Protein AF-A0A645G0B1-F1 (afdb_monomer)

Secondary structure (DSSP, 8-state):
--EE-THHHH-TTHHHH-TTTS-SEE---S-GGGGTTS--HHHHHHT-

Foldseek 3Di:
DADAPCVCVVVVCVCVVPVPVDDGDDDDDPDPVVCVPPDDPVRVVVVD

Radius of gyration: 13.84 Å; Cα contacts (8 Å, |Δi|>4): 31; chains: 1; bounding box: 33×17×32 Å

Organism: NCBI:txid1076179

InterPro domains:
  IPR002930 Glycine cleavage system H-protein [PTHR11715] (2-46)
  IPR011053 Single hybrid motif [SSF51230] (2-47)
  IPR033753 Glycine cleavage system H-protein/Simiate [PF01597] (2-46)

pLDDT: mean 96.65, std 2.2, range [84.69, 98.19]

Mean predicted aligned error: 2.66 Å

Solvent-accessible surface area (backbone atoms only — not comparable to full-atom values): 3207 Å² total; per-residue (Å²): 122,74,47,66,46,67,64,46,77,83,44,58,62,50,40,76,78,37,57,86,83,40,64,66,70,45,68,75,81,90,52,78,73,74,58,70,82,56,76,52,76,67,60,48,63,75,74,110

Structure (mmCIF, N/CA/C/O backbone):
data_AF-A0A645G0B1-F1
#
_entry.id   AF-A0A645G0B1-F1
#
loop_
_atom_site.group_PDB
_atom_site.id
_atom_site.type_symbol
_atom_site.label_atom_id
_atom_site.label_alt_id
_atom_site.label_comp_id
_atom_site.label_asym_id
_atom_site.label_entity_id
_atom_site.label_seq_id
_atom_site.pdbx_PDB_ins_code
_atom_site.Cartn_x
_atom_site.Cartn_y
_atom_site.Cartn_z
_atom_site.occupancy
_atom_site.B_iso_or_equiv
_atom_site.auth_seq_id
_atom_site.aut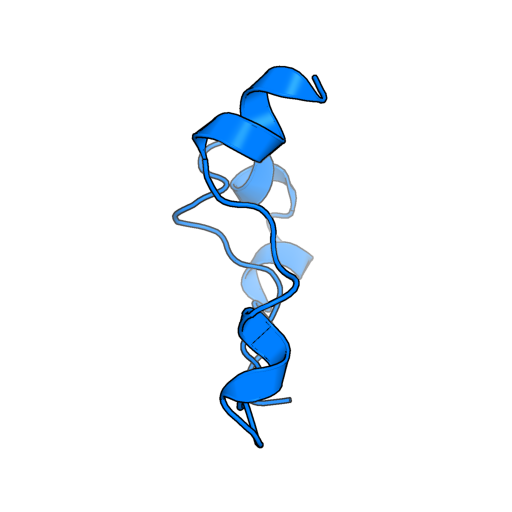h_comp_id
_atom_site.auth_asym_id
_atom_site.auth_atom_id
_atom_site.pdbx_PDB_model_num
ATOM 1 N N . MET A 1 1 ? 9.713 0.784 9.554 1.00 84.69 1 MET A N 1
ATOM 2 C CA . MET A 1 1 ? 9.886 0.268 8.181 1.00 84.69 1 MET A CA 1
ATOM 3 C C . MET A 1 1 ? 10.443 -1.141 8.282 1.00 84.69 1 MET A C 1
ATOM 5 O O . MET A 1 1 ? 11.303 -1.342 9.130 1.00 84.69 1 MET A O 1
ATOM 9 N N . LEU A 1 2 ? 9.901 -2.099 7.530 1.00 95.81 2 LEU A N 1
ATOM 10 C CA . LEU A 1 2 ? 10.356 -3.495 7.535 1.00 95.81 2 LEU A CA 1
ATOM 11 C C . LEU A 1 2 ? 11.163 -3.825 6.279 1.00 95.81 2 LEU A C 1
ATOM 13 O O . LEU A 1 2 ? 12.189 -4.482 6.385 1.00 95.81 2 LEU A O 1
ATOM 17 N N . GLU A 1 3 ? 10.705 -3.357 5.119 1.00 97.94 3 GLU A N 1
ATOM 18 C CA . GLU A 1 3 ? 11.284 -3.704 3.819 1.00 97.94 3 GLU A CA 1
ATOM 19 C C . GLU A 1 3 ? 10.953 -2.608 2.795 1.00 97.94 3 GLU A C 1
ATOM 21 O O . GLU A 1 3 ? 9.888 -1.983 2.891 1.00 97.94 3 GLU A O 1
ATOM 26 N N . ILE A 1 4 ? 11.844 -2.399 1.82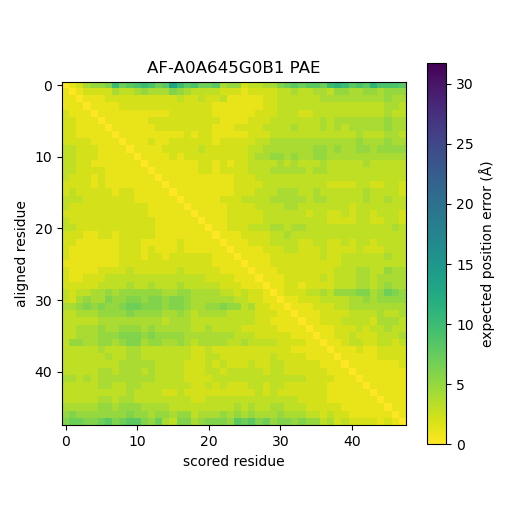7 1.00 97.56 4 ILE A N 1
ATOM 27 C CA . ILE A 1 4 ? 11.612 -1.634 0.593 1.00 97.56 4 ILE A CA 1
ATOM 28 C C . ILE A 1 4 ? 11.752 -2.628 -0.560 1.00 97.56 4 ILE A C 1
ATOM 30 O O . ILE A 1 4 ? 12.597 -3.520 -0.490 1.00 97.56 4 ILE A O 1
ATOM 34 N N . ASN A 1 5 ? 10.918 -2.507 -1.590 1.00 97.69 5 ASN A N 1
ATOM 35 C CA . ASN A 1 5 ? 11.043 -3.342 -2.778 1.00 97.69 5 ASN A CA 1
ATOM 36 C C . ASN A 1 5 ? 12.172 -2.816 -3.676 1.00 97.69 5 ASN A C 1
ATOM 38 O O . ASN A 1 5 ? 11.925 -2.026 -4.583 1.00 97.69 5 ASN A O 1
ATOM 42 N N . GLU A 1 6 ? 13.407 -3.240 -3.400 1.00 97.88 6 GLU A N 1
ATOM 43 C CA . GLU A 1 6 ? 14.603 -2.817 -4.150 1.00 97.88 6 GLU A CA 1
ATOM 44 C C . GLU A 1 6 ? 14.523 -3.175 -5.646 1.00 97.88 6 GLU A C 1
ATOM 46 O O . GLU A 1 6 ? 15.127 -2.493 -6.464 1.00 97.88 6 GLU A O 1
ATOM 51 N N . ALA A 1 7 ? 13.708 -4.165 -6.040 1.00 97.06 7 ALA A N 1
ATOM 52 C CA . ALA A 1 7 ? 13.507 -4.503 -7.452 1.00 97.06 7 ALA A CA 1
ATOM 53 C C . ALA A 1 7 ? 12.893 -3.348 -8.265 1.00 97.06 7 ALA A C 1
ATOM 55 O O . ALA A 1 7 ? 13.160 -3.232 -9.455 1.00 97.06 7 ALA A O 1
ATOM 56 N N . LEU A 1 8 ? 12.115 -2.461 -7.629 1.00 97.75 8 LEU A N 1
ATOM 57 C CA . LEU A 1 8 ? 11.548 -1.285 -8.301 1.00 97.75 8 LEU A CA 1
ATOM 58 C C . LEU A 1 8 ? 12.579 -0.176 -8.567 1.00 97.75 8 LEU A C 1
ATOM 60 O O . LEU A 1 8 ? 12.248 0.782 -9.264 1.00 97.75 8 LEU A O 1
ATOM 64 N N . GLU A 1 9 ? 13.796 -0.263 -8.018 1.00 97.38 9 GLU A N 1
ATOM 65 C CA . GLU A 1 9 ? 14.881 0.658 -8.385 1.00 97.38 9 GLU A CA 1
ATOM 66 C C . GLU A 1 9 ? 15.400 0.367 -9.798 1.00 97.38 9 GLU A C 1
ATOM 68 O O . GLU A 1 9 ? 15.656 1.301 -10.560 1.00 97.38 9 GLU A O 1
ATOM 73 N N . ASP A 1 10 ? 15.500 -0.918 -10.146 1.00 97.88 10 ASP A N 1
ATOM 74 C CA . ASP A 1 10 ? 15.965 -1.384 -11.454 1.00 97.88 10 ASP A CA 1
ATOM 75 C C . ASP A 1 10 ? 14.812 -1.534 -12.465 1.00 97.88 10 ASP A C 1
ATOM 77 O O . ASP A 1 10 ? 14.990 -1.226 -13.644 1.00 97.88 10 ASP A O 1
ATOM 81 N N . GLU A 1 11 ? 13.629 -1.966 -12.007 1.00 98.00 11 GLU A N 1
ATOM 82 C CA . GLU A 1 11 ? 12.448 -2.279 -12.831 1.00 98.00 11 GLU A CA 1
ATOM 83 C C . GLU A 1 11 ? 11.199 -1.495 -12.360 1.00 98.00 11 GLU A C 1
ATOM 85 O O . GLU A 1 11 ? 10.209 -2.077 -11.897 1.00 98.00 11 GLU A O 1
ATOM 90 N N . PRO A 1 12 ? 11.200 -0.149 -12.435 1.00 97.69 12 PRO A N 1
ATOM 91 C CA . PRO A 1 12 ? 10.094 0.674 -11.942 1.00 97.69 12 PRO A CA 1
ATOM 92 C C . PRO A 1 12 ? 8.768 0.423 -12.675 1.00 97.69 12 PRO A C 1
ATOM 94 O O . PRO A 1 12 ? 7.698 0.663 -12.122 1.00 97.69 12 PRO A O 1
ATOM 97 N 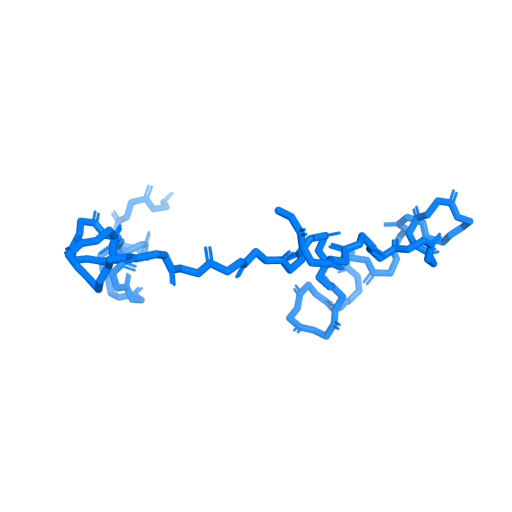N . GLU A 1 13 ? 8.804 -0.052 -13.917 1.00 98.06 13 GLU A N 1
ATOM 98 C CA . GLU A 1 13 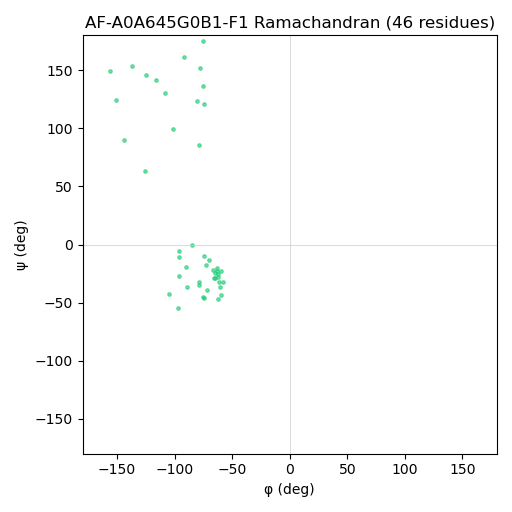? 7.634 -0.378 -14.727 1.00 98.06 13 GLU A CA 1
ATOM 99 C C . GLU A 1 13 ? 6.818 -1.555 -14.188 1.00 98.06 13 GLU A C 1
ATOM 101 O O . GLU A 1 13 ? 5.616 -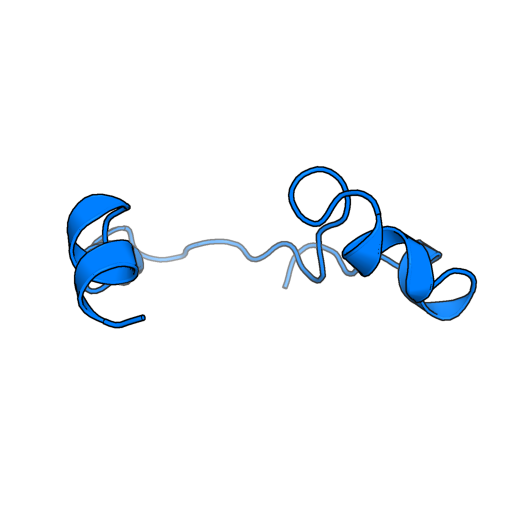1.612 -14.458 1.00 98.06 13 GLU A O 1
ATOM 106 N N . ALA A 1 14 ? 7.413 -2.436 -13.377 1.00 97.94 14 ALA A N 1
ATOM 107 C CA . ALA A 1 14 ? 6.730 -3.605 -12.829 1.00 97.94 14 ALA A CA 1
ATOM 108 C C . ALA A 1 14 ? 5.481 -3.215 -12.014 1.00 97.94 14 ALA A C 1
ATOM 110 O O . ALA A 1 14 ? 4.461 -3.910 -12.044 1.00 97.94 14 ALA A O 1
ATOM 111 N N . ILE A 1 15 ? 5.505 -2.050 -11.350 1.00 98.00 15 ILE A N 1
ATOM 112 C CA . ILE A 1 15 ? 4.340 -1.521 -10.623 1.00 98.00 15 ILE A CA 1
ATOM 113 C C . ILE A 1 15 ? 3.169 -1.164 -11.545 1.00 98.00 15 ILE A C 1
ATOM 115 O O . ILE A 1 15 ? 2.016 -1.238 -11.130 1.00 98.00 15 ILE A O 1
ATOM 119 N N . ASN A 1 16 ? 3.442 -0.786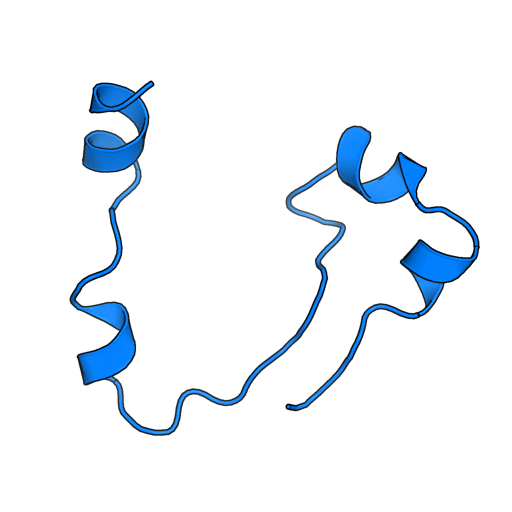 -12.795 1.00 97.62 16 ASN A N 1
ATOM 120 C CA . ASN A 1 16 ? 2.397 -0.469 -13.763 1.00 97.62 16 ASN A CA 1
ATOM 121 C C . ASN A 1 16 ? 1.775 -1.742 -14.349 1.00 97.62 16 ASN A C 1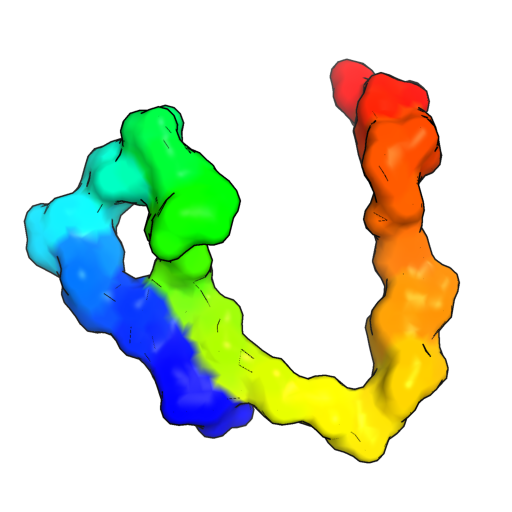
ATOM 123 O O . ASN A 1 16 ? 0.590 -1.738 -14.678 1.00 97.62 16 ASN A O 1
ATOM 127 N N . GLU A 1 17 ? 2.562 -2.811 -14.492 1.00 98.06 17 GLU A N 1
ATOM 128 C CA . GLU A 1 17 ? 2.105 -4.086 -15.051 1.00 98.06 17 GLU A CA 1
ATOM 129 C C . GLU A 1 17 ? 1.237 -4.876 -14.065 1.00 98.06 17 GLU A C 1
ATOM 131 O O . GLU A 1 17 ? 0.167 -5.361 -14.436 1.00 98.06 17 GLU A O 1
ATOM 136 N N . ASP A 1 18 ? 1.668 -4.967 -12.803 1.00 98.06 18 ASP A N 1
ATOM 137 C CA . ASP A 1 18 ? 0.899 -5.595 -11.726 1.00 98.06 18 ASP A CA 1
ATOM 138 C C . ASP A 1 18 ? 1.102 -4.843 -10.394 1.00 98.06 18 ASP A C 1
ATOM 140 O O . ASP A 1 18 ? 2.001 -5.180 -9.613 1.00 98.06 18 ASP A O 1
ATOM 144 N N . PRO A 1 19 ? 0.269 -3.827 -10.097 1.00 96.81 19 PRO A N 1
ATOM 145 C CA . PRO A 1 19 ? 0.417 -2.989 -8.904 1.00 96.81 19 PRO A CA 1
ATOM 146 C C . PRO A 1 19 ? 0.100 -3.715 -7.591 1.00 96.81 19 PRO A C 1
ATOM 148 O O . PRO A 1 19 ? 0.387 -3.186 -6.517 1.00 96.81 19 PRO A O 1
ATOM 151 N N . TYR A 1 20 ? -0.528 -4.895 -7.642 1.00 96.00 20 TYR A N 1
ATOM 152 C CA . TYR A 1 20 ? -0.857 -5.667 -6.441 1.00 96.00 20 TYR A CA 1
ATOM 153 C C . TYR A 1 20 ? 0.191 -6.738 -6.136 1.00 96.00 20 TYR A C 1
ATOM 155 O O . TYR A 1 20 ? 0.374 -7.082 -4.967 1.00 96.00 20 TYR A O 1
ATOM 163 N N . ALA A 1 21 ? 0.906 -7.233 -7.149 1.00 96.81 21 ALA A N 1
ATOM 164 C CA . ALA A 1 21 ? 2.093 -8.058 -6.949 1.00 96.81 21 ALA A CA 1
ATOM 165 C C . ALA A 1 21 ? 3.334 -7.216 -6.597 1.00 96.81 21 ALA A C 1
ATOM 167 O O . ALA A 1 21 ? 4.158 -7.644 -5.784 1.00 96.81 21 ALA A O 1
ATOM 168 N N . ASN A 1 22 ? 3.448 -6.007 -7.157 1.00 97.81 22 ASN A N 1
ATOM 169 C CA . ASN A 1 22 ? 4.593 -5.116 -6.972 1.00 97.81 22 ASN A CA 1
ATOM 170 C C . ASN A 1 22 ? 4.284 -4.009 -5.956 1.00 97.81 22 ASN A C 1
ATOM 172 O O . ASN A 1 22 ? 3.658 -2.995 -6.250 1.00 97.81 22 ASN A O 1
ATOM 176 N N . TRP A 1 23 ? 4.745 -4.216 -4.726 1.00 97.50 23 TRP A N 1
ATOM 177 C CA . TRP A 1 23 ? 4.569 -3.313 -3.588 1.00 97.50 23 TRP A CA 1
ATOM 178 C C . TRP A 1 23 ? 5.747 -2.335 -3.470 1.00 97.50 23 TRP A C 1
ATOM 180 O O . TRP A 1 23 ? 6.821 -2.596 -4.001 1.00 97.50 23 TRP A O 1
ATOM 190 N N . ILE A 1 24 ? 5.569 -1.224 -2.745 1.00 97.69 24 ILE A N 1
ATOM 191 C CA . ILE A 1 24 ? 6.621 -0.199 -2.572 1.00 97.69 24 ILE A CA 1
ATOM 192 C C . ILE A 1 24 ? 7.380 -0.405 -1.252 1.00 97.69 24 ILE A C 1
ATOM 194 O O . ILE A 1 24 ? 8.602 -0.538 -1.235 1.00 97.69 24 ILE A O 1
ATOM 198 N N . ILE A 1 25 ? 6.652 -0.460 -0.131 1.00 97.75 25 ILE A N 1
ATOM 199 C CA . ILE A 1 25 ? 7.215 -0.688 1.207 1.00 97.75 25 ILE A CA 1
ATOM 200 C C . ILE A 1 25 ? 6.378 -1.675 2.016 1.00 97.75 25 ILE A C 1
ATOM 202 O O . ILE A 1 25 ? 5.159 -1.747 1.863 1.00 97.75 25 ILE A O 1
ATOM 206 N N . LYS A 1 26 ? 7.023 -2.366 2.957 1.00 97.31 26 LYS A N 1
ATOM 207 C CA . LYS A 1 26 ? 6.349 -3.060 4.059 1.00 97.31 26 LYS A CA 1
ATOM 208 C C . LYS A 1 26 ? 6.611 -2.307 5.351 1.00 97.31 26 LYS A C 1
ATOM 210 O O . LYS A 1 26 ? 7.751 -1.985 5.701 1.00 97.31 26 LYS A O 1
ATOM 215 N N . VAL A 1 27 ? 5.549 -2.041 6.099 1.00 96.25 27 VAL A N 1
ATOM 216 C CA . VAL A 1 27 ? 5.615 -1.355 7.392 1.00 96.25 27 VAL A CA 1
ATOM 217 C C . VAL A 1 27 ? 4.943 -2.196 8.464 1.00 96.25 27 VAL A C 1
ATOM 219 O O . VAL A 1 27 ? 3.980 -2.910 8.202 1.00 96.25 27 VAL A O 1
ATOM 222 N N . LYS A 1 28 ? 5.471 -2.123 9.688 1.00 96.00 28 LYS A N 1
ATOM 223 C CA . LYS A 1 28 ? 4.817 -2.713 10.851 1.00 96.00 28 LYS A CA 1
ATOM 224 C C . LYS A 1 28 ? 3.725 -1.759 11.318 1.00 96.00 28 LYS A C 1
ATOM 226 O O . LYS A 1 28 ? 4.039 -0.618 11.651 1.00 96.00 28 LYS A O 1
ATOM 231 N N . ILE A 1 29 ? 2.494 -2.249 11.383 1.00 95.88 29 ILE A N 1
ATOM 232 C CA . ILE A 1 29 ? 1.397 -1.559 12.059 1.00 95.88 29 ILE A CA 1
ATOM 233 C C . ILE A 1 29 ? 1.627 -1.721 13.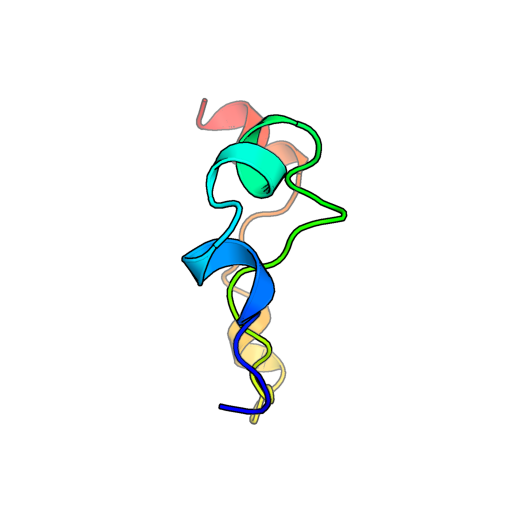560 1.00 95.88 29 ILE A C 1
ATOM 235 O O . ILE A 1 29 ? 1.798 -2.836 14.059 1.00 95.88 29 ILE A O 1
ATOM 239 N N . SER A 1 30 ? 1.754 -0.598 14.261 1.00 94.88 30 SER A N 1
ATOM 240 C CA . SER A 1 30 ? 2.002 -0.584 15.705 1.00 94.88 30 SER A CA 1
ATOM 241 C C . SER A 1 30 ? 0.715 -0.562 16.525 1.00 94.88 30 SER A C 1
ATOM 243 O O . SER A 1 30 ? 0.764 -0.869 17.712 1.00 94.88 30 SER A O 1
ATOM 245 N N . ASP A 1 31 ? -0.393 -0.165 15.900 1.00 96.38 31 ASP A N 1
ATOM 246 C CA . ASP A 1 31 ? -1.712 0.009 16.502 1.00 96.38 31 ASP A CA 1
ATOM 247 C C . ASP A 1 31 ? -2.781 -0.252 15.432 1.00 96.38 31 ASP A C 1
ATOM 249 O O . ASP A 1 31 ? -2.761 0.380 14.374 1.00 96.38 31 ASP A O 1
ATOM 253 N N . ASP A 1 32 ? -3.699 -1.180 15.698 1.00 94.56 32 ASP A N 1
ATOM 254 C CA . ASP A 1 32 ? -4.734 -1.596 14.746 1.00 94.56 32 ASP A CA 1
ATOM 255 C C . ASP A 1 32 ? -5.715 -0.460 14.409 1.00 94.56 32 ASP A C 1
ATOM 257 O O . ASP A 1 32 ? -6.257 -0.425 13.306 1.00 94.56 32 ASP A O 1
ATOM 261 N N . SER A 1 33 ? -5.878 0.535 15.290 1.00 96.44 33 SER A N 1
ATOM 262 C CA . SER A 1 33 ? -6.718 1.707 15.004 1.00 96.44 33 SER A CA 1
ATOM 263 C C . SER A 1 33 ? -6.204 2.541 13.820 1.00 96.44 33 SER A C 1
ATOM 265 O O . SER A 1 33 ? -6.966 3.269 13.184 1.00 96.44 33 SER A O 1
ATOM 267 N N . GLN A 1 34 ? -4.924 2.400 13.451 1.00 93.75 34 GLN A N 1
ATOM 268 C CA . GLN A 1 34 ? -4.314 3.114 12.324 1.00 93.75 34 GLN A CA 1
ATOM 269 C C . GLN A 1 34 ? -4.944 2.757 10.971 1.00 93.75 34 GLN A C 1
ATOM 271 O O . GLN A 1 34 ? -4.847 3.555 10.038 1.00 93.75 34 GLN A O 1
ATOM 276 N N . VAL A 1 35 ? -5.584 1.586 10.846 1.00 95.38 35 VAL A N 1
ATOM 277 C CA . VAL A 1 35 ? -6.235 1.164 9.594 1.00 95.38 35 VAL A CA 1
ATOM 278 C C . VAL A 1 35 ? -7.733 1.453 9.548 1.00 95.38 35 VAL A C 1
ATOM 280 O O . VAL A 1 35 ? -8.320 1.384 8.472 1.00 95.38 35 VAL A O 1
ATOM 283 N N . GLU A 1 36 ? -8.355 1.829 10.669 1.00 95.31 36 GLU A N 1
ATOM 284 C CA . GLU A 1 36 ? -9.803 2.087 10.737 1.00 95.31 36 GLU A CA 1
ATOM 285 C C . GLU A 1 36 ? -10.237 3.285 9.879 1.00 95.31 36 GLU A C 1
ATOM 287 O O . GLU A 1 36 ? -11.361 3.323 9.386 1.00 95.31 36 GLU A O 1
ATOM 292 N N . GLY A 1 37 ? -9.344 4.259 9.677 1.00 93.50 37 GLY A N 1
ATOM 293 C CA . GLY A 1 37 ? -9.595 5.438 8.843 1.00 93.50 37 GLY A CA 1
ATOM 294 C C . GLY A 1 37 ? -9.327 5.240 7.347 1.00 93.50 37 GLY A C 1
ATOM 295 O O . GLY A 1 37 ? -9.479 6.191 6.579 1.00 93.50 37 GLY A O 1
ATOM 296 N N . LEU A 1 38 ? -8.885 4.053 6.921 1.00 96.38 38 LEU A N 1
ATOM 297 C CA . LEU A 1 38 ? -8.618 3.771 5.511 1.00 96.38 38 LEU A CA 1
ATOM 298 C C . LEU A 1 38 ? -9.919 3.519 4.744 1.00 96.38 38 LEU A C 1
ATOM 300 O O . LEU A 1 38 ? -10.916 3.049 5.288 1.00 96.38 38 LEU A O 1
ATOM 304 N N . MET A 1 39 ? -9.904 3.826 3.449 1.00 97.62 39 MET A N 1
ATOM 305 C CA . MET A 1 39 ? -11.054 3.589 2.580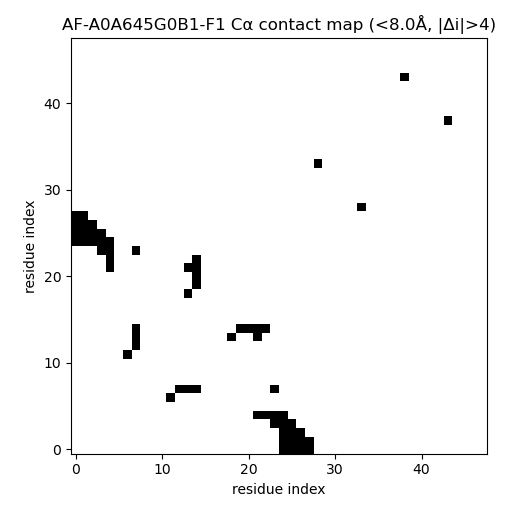 1.00 97.62 39 MET A CA 1
ATOM 306 C C . MET A 1 39 ? -11.175 2.103 2.245 1.00 97.62 39 MET A C 1
ATOM 308 O O . MET A 1 39 ? -10.190 1.458 1.881 1.00 97.62 39 MET A O 1
ATOM 312 N N . ASP A 1 40 ? -12.399 1.581 2.291 1.00 97.06 40 ASP A N 1
ATOM 313 C CA . ASP A 1 40 ? -12.703 0.293 1.678 1.00 97.06 40 ASP A CA 1
ATOM 314 C C . ASP A 1 40 ? -12.795 0.404 0.140 1.00 97.06 40 ASP A C 1
ATOM 316 O O . ASP A 1 40 ? -12.722 1.486 -0.454 1.00 97.06 40 ASP A O 1
ATOM 320 N N . VAL A 1 41 ? -12.973 -0.741 -0.527 1.00 97.50 41 VAL A N 1
ATOM 321 C CA . VAL A 1 41 ? -13.049 -0.821 -1.995 1.00 97.50 41 VAL A CA 1
ATOM 322 C C . VAL A 1 41 ? -14.219 -0.012 -2.567 1.00 97.50 41 VAL A C 1
ATOM 324 O O . VAL A 1 41 ? -14.096 0.551 -3.656 1.00 97.50 41 VAL A O 1
ATOM 327 N N . ALA A 1 42 ? -15.365 0.027 -1.883 1.00 98.06 42 ALA A N 1
ATOM 328 C CA . ALA A 1 42 ? -16.552 0.721 -2.371 1.00 98.06 42 ALA A CA 1
ATOM 329 C C . ALA A 1 42 ? -16.391 2.240 -2.241 1.00 98.06 42 ALA A C 1
ATOM 331 O O . ALA A 1 42 ? -16.638 2.966 -3.205 1.00 98.06 42 ALA A O 1
ATOM 332 N N . ALA A 1 43 ? -15.915 2.705 -1.085 1.00 98.19 43 ALA A N 1
ATOM 333 C CA . ALA A 1 43 ? -15.614 4.101 -0.818 1.00 98.19 43 ALA A CA 1
ATOM 334 C C . ALA A 1 43 ? -14.554 4.635 -1.787 1.00 98.19 43 ALA A C 1
ATOM 336 O O . ALA A 1 43 ? -14.726 5.721 -2.336 1.00 98.19 43 ALA A O 1
ATOM 337 N N . TYR A 1 44 ? -13.488 3.868 -2.045 1.00 97.75 44 TYR A N 1
ATOM 338 C CA . TYR A 1 44 ? -12.443 4.275 -2.985 1.00 97.75 44 TYR A CA 1
ATOM 339 C C . TYR A 1 44 ? -12.989 4.431 -4.409 1.00 97.75 44 TYR A C 1
ATOM 341 O O . TYR A 1 44 ? -12.771 5.459 -5.041 1.00 97.75 44 TYR A O 1
ATOM 349 N N . LYS A 1 45 ? -13.777 3.460 -4.894 1.00 97.94 45 LYS A N 1
ATOM 350 C CA . LYS A 1 45 ? -14.401 3.529 -6.227 1.00 97.94 45 LYS A CA 1
ATOM 351 C C . LYS A 1 45 ? -15.353 4.710 -6.391 1.00 97.94 45 LYS A C 1
ATOM 353 O O . LYS A 1 45 ? -15.475 5.218 -7.496 1.00 97.94 45 LYS A O 1
ATOM 358 N N . ALA A 1 46 ? -16.035 5.120 -5.325 1.00 98.19 46 ALA A N 1
ATOM 359 C CA . ALA A 1 46 ? -16.930 6.273 -5.355 1.00 98.19 46 ALA A CA 1
ATOM 360 C C . ALA A 1 46 ? -16.186 7.622 -5.419 1.00 98.19 46 ALA A C 1
ATOM 362 O O . ALA A 1 46 ? -16.808 8.631 -5.740 1.00 98.19 46 ALA A O 1
ATOM 363 N N . ALA A 1 47 ? -14.890 7.644 -5.090 1.00 96.94 47 ALA A N 1
ATOM 364 C CA . ALA A 1 47 ? -14.047 8.840 -5.106 1.00 96.94 47 ALA A CA 1
ATOM 365 C C . ALA A 1 47 ? -13.219 9.009 -6.398 1.00 96.94 47 ALA A C 1
ATOM 367 O O . ALA A 1 47 ? -12.534 10.024 -6.531 1.00 96.94 47 ALA A O 1
ATOM 368 N N . LEU A 1 48 ? -13.259 8.026 -7.306 1.00 92.31 48 LEU A N 1
ATOM 369 C CA . LEU A 1 48 ? -12.652 8.083 -8.644 1.00 92.31 48 LEU A CA 1
ATOM 370 C C . LEU A 1 48 ? -13.531 8.878 -9.617 1.00 92.31 48 LEU A C 1
ATOM 372 O O . LEU A 1 48 ? -12.947 9.605 -10.450 1.00 92.31 48 LEU A O 1
#

Sequence (48 aa):
MLEINEALEDEPEAINEDPYANWIIKVKISDDSQVEGLMDVAAYKAAL